Protein AF-A0A4Q5XN26-F1 (afdb_monomer)

Mean predicted aligned error: 10.4 Å

Radius of gyration: 21.56 Å; Cα contacts (8 Å, |Δi|>4): 301; chains: 1; bounding box: 96×30×35 Å

Solvent-accessible surface area (backbone atoms only — not comparable to full-atom values): 8746 Å² total; per-residue (Å²): 139,87,83,82,86,81,84,82,82,80,79,76,81,75,75,78,80,74,81,72,77,83,76,76,96,71,48,35,23,50,32,91,61,39,66,31,30,61,74,52,68,57,86,52,17,25,29,32,37,24,62,41,95,57,71,94,43,60,32,37,37,39,34,46,54,36,34,74,99,55,29,62,88,54,76,32,45,36,35,35,43,35,57,58,79,69,61,78,52,96,78,76,71,81,81,66,36,99,59,67,48,71,48,96,87,69,46,76,27,30,36,37,18,27,32,40,36,34,48,76,49,90,34,66,89,44,35,34,45,32,24,39,20,57,41,88,43,75,51,71,50,77,42,57,31,45,58,54,132

Secondary structure (DSSP, 8-state):
-------------------PPPPPS--EEEETTEEEEEEEEETTEEEEEEE-SSTT-EEEEEEET-SSS---SSPEEEEEE--GGGG--TT--SPPPSS-EE-TTS-EES-EEEEEEEESSSSTTS-EEEEE-SBTSPP-EEEEEEEP-

Foldseek 3Di:
DDDDDDDDDPDDPPDPPPPDPDDDCFWWWQKPLGIKTQHDAQVQWGKIWGDAPPPRWIKIWTWGNPPDDFSDQDFTKTKIATAQVSVPDVVPPPDFAPAWDQDSVRDTGSFMWMKTKHAPDRGPPHWIWMFTDHHDDDGDRIMTIHIDD

Structure (mmCIF, N/CA/C/O backbone):
data_AF-A0A4Q5XN26-F1
#
_entry.id   AF-A0A4Q5XN26-F1
#
loop_
_atom_site.group_PDB
_atom_site.id
_atom_site.type_symbol
_atom_site.label_atom_id
_atom_site.label_alt_id
_atom_site.label_comp_id
_atom_site.label_asym_id
_atom_site.label_entity_id
_atom_site.label_seq_id
_atom_site.pdbx_PDB_ins_code
_atom_site.Cartn_x
_atom_site.Cartn_y
_atom_site.Cartn_z
_atom_site.occupancy
_atom_site.B_iso_or_equiv
_atom_site.auth_seq_id
_atom_site.auth_comp_id
_atom_site.auth_asym_id
_atom_site.auth_atom_id
_atom_site.pdbx_PDB_model_num
ATOM 1 N N . MET A 1 1 ? -72.781 3.148 -11.917 1.00 40.06 1 MET A N 1
ATOM 2 C CA . MET A 1 1 ? -71.646 2.221 -11.721 1.00 40.06 1 MET A CA 1
ATOM 3 C C . MET A 1 1 ? -70.378 3.049 -11.639 1.00 40.06 1 MET A C 1
ATOM 5 O O . MET A 1 1 ? -70.114 3.828 -12.541 1.00 40.06 1 MET A O 1
ATOM 9 N N . ARG A 1 2 ? -69.711 2.977 -10.485 1.00 43.22 2 ARG A N 1
ATOM 10 C CA . ARG A 1 2 ? -68.510 3.725 -10.097 1.00 43.22 2 ARG A CA 1
ATOM 11 C C . ARG A 1 2 ? -67.311 2.791 -10.229 1.00 43.22 2 ARG A C 1
ATOM 13 O O . ARG A 1 2 ? -67.363 1.722 -9.630 1.00 43.22 2 ARG A O 1
ATOM 20 N N . THR A 1 3 ? -66.240 3.242 -10.873 1.00 43.62 3 THR A N 1
ATOM 21 C CA . THR A 1 3 ? -64.901 2.685 -10.638 1.00 43.62 3 THR A CA 1
ATOM 22 C C . THR A 1 3 ? -63.875 3.804 -10.793 1.00 43.62 3 THR A C 1
ATOM 24 O O . THR A 1 3 ? -63.410 4.104 -11.887 1.00 43.62 3 THR A O 1
ATOM 27 N N . THR A 1 4 ? -63.582 4.492 -9.693 1.00 49.09 4 THR A N 1
ATOM 28 C CA . THR A 1 4 ? -62.453 5.419 -9.573 1.00 49.09 4 THR A CA 1
ATOM 29 C C . THR A 1 4 ? -61.187 4.602 -9.319 1.00 49.09 4 THR A C 1
ATOM 31 O O . THR A 1 4 ? -61.132 3.849 -8.349 1.00 49.09 4 THR A O 1
ATOM 34 N N . LEU A 1 5 ? -60.182 4.739 -10.191 1.00 47.53 5 LEU A N 1
ATOM 35 C CA . LEU A 1 5 ? -58.832 4.222 -9.961 1.00 47.53 5 LEU A CA 1
ATOM 36 C C . LEU A 1 5 ? -58.201 4.959 -8.773 1.00 47.53 5 LEU A C 1
ATOM 38 O O . LEU A 1 5 ? -58.098 6.184 -8.788 1.00 47.53 5 LEU A O 1
ATOM 42 N N . ILE A 1 6 ? -57.773 4.212 -7.758 1.00 49.88 6 ILE A N 1
ATOM 43 C CA . ILE A 1 6 ? -56.946 4.725 -6.664 1.00 49.88 6 ILE A CA 1
ATOM 44 C C . ILE A 1 6 ? -55.488 4.522 -7.082 1.00 49.88 6 ILE A C 1
ATOM 46 O O . ILE A 1 6 ? -55.035 3.389 -7.218 1.00 49.88 6 ILE A O 1
ATOM 50 N N . ALA A 1 7 ? -54.772 5.622 -7.311 1.00 48.88 7 ALA A N 1
ATOM 51 C CA . ALA A 1 7 ? -53.326 5.619 -7.482 1.00 48.88 7 ALA A CA 1
ATOM 52 C C . ALA A 1 7 ? -52.663 5.548 -6.098 1.00 48.88 7 ALA A C 1
ATOM 54 O O . ALA A 1 7 ? -52.761 6.483 -5.304 1.00 48.88 7 ALA A O 1
ATOM 55 N N . THR A 1 8 ? -52.007 4.434 -5.792 1.00 51.12 8 THR A N 1
ATOM 56 C CA . THR A 1 8 ? -51.175 4.276 -4.596 1.00 51.12 8 THR A CA 1
ATOM 57 C C . THR A 1 8 ? -49.807 4.913 -4.845 1.00 51.12 8 THR A C 1
ATOM 59 O O . THR A 1 8 ? -48.989 4.376 -5.589 1.00 51.12 8 THR A O 1
ATOM 62 N N . LEU A 1 9 ? -49.551 6.066 -4.218 1.00 52.91 9 LEU A N 1
ATOM 63 C CA . LEU A 1 9 ? -48.202 6.612 -4.056 1.00 52.91 9 LEU A CA 1
ATOM 64 C C . LEU A 1 9 ? -47.411 5.703 -3.104 1.00 52.91 9 LEU A C 1
ATOM 66 O O . LEU A 1 9 ? -47.696 5.669 -1.908 1.00 52.91 9 LEU A O 1
ATOM 70 N N . ALA A 1 10 ? -46.396 5.008 -3.611 1.00 54.06 10 ALA A N 1
ATOM 71 C CA . ALA A 1 10 ? -45.326 4.468 -2.780 1.00 54.06 10 ALA A CA 1
ATOM 72 C C . ALA A 1 10 ? -44.239 5.548 -2.660 1.00 54.06 10 ALA A C 1
ATOM 74 O O . ALA A 1 10 ? -43.417 5.711 -3.561 1.00 54.06 10 ALA A O 1
ATOM 75 N N . LEU A 1 11 ? -44.281 6.341 -1.582 1.00 53.72 11 LEU A N 1
ATOM 76 C CA . LEU A 1 11 ? -43.183 7.244 -1.237 1.00 53.72 11 LEU A CA 1
ATOM 77 C C . LEU A 1 11 ? -41.959 6.397 -0.878 1.00 53.72 11 LEU A C 1
ATOM 79 O O . LEU A 1 11 ? -41.996 5.597 0.056 1.00 53.72 11 LEU A O 1
ATOM 83 N N . ALA A 1 12 ? -40.891 6.593 -1.645 1.00 53.50 12 ALA A N 1
ATOM 84 C CA . ALA A 1 12 ? -39.575 6.037 -1.401 1.00 53.50 12 ALA A CA 1
ATOM 85 C C . ALA A 1 12 ? -39.108 6.379 0.021 1.00 53.50 12 ALA A C 1
ATOM 87 O O . ALA A 1 12 ? -39.008 7.550 0.392 1.00 53.50 12 ALA A O 1
ATOM 88 N N . ALA A 1 13 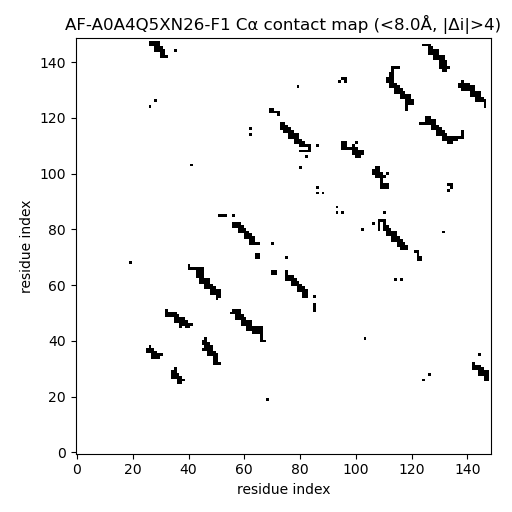? -38.801 5.350 0.809 1.00 52.75 13 ALA A N 1
ATOM 89 C CA . ALA A 1 13 ? -38.000 5.502 2.009 1.00 52.75 13 ALA A CA 1
ATOM 90 C C . ALA A 1 13 ? -36.577 5.862 1.561 1.00 52.75 13 ALA A C 1
ATOM 92 O O . ALA A 1 13 ? -35.773 4.984 1.255 1.00 52.75 13 ALA A O 1
ATOM 93 N N . CYS A 1 14 ? -36.283 7.160 1.460 1.00 47.69 14 CYS A N 1
ATOM 94 C CA . CYS A 1 14 ? -34.908 7.633 1.407 1.00 47.69 14 CYS A CA 1
ATOM 95 C C . CYS A 1 14 ? -34.249 7.212 2.719 1.00 47.69 14 CYS A C 1
ATOM 97 O O . CYS A 1 14 ? -34.484 7.826 3.761 1.00 47.69 14 CYS A O 1
ATOM 99 N N . ALA A 1 15 ? -33.475 6.128 2.667 1.00 56.00 15 ALA A N 1
ATOM 100 C CA . ALA A 1 15 ? -32.536 5.786 3.715 1.00 56.00 15 ALA A CA 1
ATOM 101 C C . ALA A 1 15 ? -31.700 7.037 3.994 1.00 56.00 15 ALA A C 1
ATOM 103 O O . ALA A 1 15 ? -31.093 7.610 3.087 1.00 56.00 15 ALA A O 1
ATOM 104 N N . THR A 1 16 ? -31.739 7.508 5.234 1.00 55.50 16 THR A N 1
ATOM 105 C CA . THR A 1 16 ? -30.869 8.574 5.702 1.00 55.50 16 THR A CA 1
ATOM 106 C C . THR A 1 16 ? -29.438 8.058 5.605 1.00 55.50 16 THR A C 1
ATOM 108 O O . THR A 1 16 ? -28.980 7.294 6.454 1.00 55.50 16 THR A O 1
ATOM 111 N N . ALA A 1 17 ? -28.737 8.436 4.535 1.00 55.38 17 ALA A N 1
ATOM 112 C CA . ALA A 1 17 ? -27.288 8.357 4.497 1.00 55.38 17 ALA A CA 1
ATOM 113 C C . ALA A 1 17 ? -26.799 9.267 5.626 1.00 55.38 17 ALA A C 1
ATOM 115 O O . ALA A 1 17 ? -26.919 10.492 5.552 1.00 55.38 17 ALA A O 1
ATOM 116 N N . HIS A 1 18 ? -26.384 8.660 6.734 1.00 53.19 18 HIS A N 1
ATOM 117 C CA . HIS A 1 18 ? -25.766 9.392 7.821 1.00 53.19 18 HIS A CA 1
ATOM 118 C C . HIS A 1 18 ? -24.401 9.806 7.287 1.00 53.19 18 HIS A C 1
ATOM 120 O O . HIS A 1 18 ? -23.557 8.951 7.065 1.00 53.19 18 HIS A O 1
ATOM 126 N N . ALA A 1 19 ? -24.218 11.095 7.001 1.00 53.28 19 ALA A N 1
ATOM 127 C CA . ALA A 1 19 ? -22.903 11.620 6.671 1.00 53.28 19 ALA A CA 1
ATOM 128 C C . ALA A 1 19 ? -22.016 11.442 7.909 1.00 53.28 19 ALA A C 1
ATOM 130 O O . ALA A 1 19 ? -22.247 12.094 8.935 1.00 53.28 19 ALA A O 1
ATOM 131 N N . GLN A 1 20 ? -21.066 10.513 7.842 1.00 53.38 20 GLN A N 1
ATOM 132 C CA . GLN A 1 20 ? -20.134 10.269 8.929 1.00 53.38 20 GLN A CA 1
ATOM 133 C C . GLN A 1 20 ? -19.132 11.440 8.983 1.00 53.38 20 GLN A C 1
ATOM 135 O O . GLN A 1 20 ? -18.799 12.019 7.943 1.00 53.38 20 GLN A O 1
ATOM 140 N N . PRO A 1 21 ? -18.708 11.888 10.182 1.00 50.41 21 PRO A N 1
ATOM 141 C CA . PRO A 1 21 ? -17.787 13.012 10.306 1.00 50.41 21 PRO A CA 1
ATOM 142 C C . PRO A 1 21 ? -16.499 12.754 9.510 1.00 50.41 21 PRO A C 1
ATOM 144 O O . PRO A 1 21 ? -16.047 11.608 9.453 1.00 50.41 21 PRO A O 1
ATOM 147 N N . PRO A 1 22 ? -15.900 13.802 8.912 1.00 54.03 22 PRO A N 1
ATOM 148 C CA . PRO A 1 22 ? -14.676 13.669 8.133 1.00 54.03 22 PRO A CA 1
ATOM 149 C C . PRO A 1 22 ? -13.615 12.951 8.964 1.00 54.03 22 PRO A C 1
ATOM 151 O O . PRO A 1 22 ? -13.358 13.330 10.111 1.00 54.03 22 PRO A O 1
ATOM 154 N N . GLN A 1 23 ? -13.027 11.897 8.396 1.00 56.69 23 GLN A N 1
ATOM 155 C CA . GLN A 1 23 ? -11.969 11.169 9.077 1.00 56.69 23 GLN A CA 1
ATOM 156 C C . GLN A 1 23 ? -10.772 12.093 9.350 1.00 56.69 23 GLN A C 1
ATOM 158 O O . GLN A 1 23 ? -10.476 12.983 8.545 1.00 56.69 23 GLN A O 1
ATOM 163 N N . PRO A 1 24 ? -10.089 11.915 10.495 1.00 55.69 24 PRO A N 1
ATOM 164 C CA . PRO A 1 24 ? -8.910 12.697 10.822 1.00 55.69 24 PRO A CA 1
ATOM 165 C C . PRO A 1 24 ? -7.857 12.550 9.723 1.00 55.69 24 PRO A C 1
ATOM 167 O O . PRO A 1 24 ? -7.528 11.457 9.276 1.00 55.69 24 PRO A O 1
ATOM 170 N N . ASN A 1 25 ? -7.297 13.685 9.338 1.00 62.72 25 ASN A N 1
ATOM 171 C CA . ASN A 1 25 ? -6.316 13.892 8.277 1.00 62.72 25 ASN A CA 1
ATOM 172 C C . ASN A 1 25 ? -4.924 13.266 8.524 1.00 62.72 25 ASN A C 1
ATOM 174 O O . ASN A 1 25 ? -3.999 13.586 7.789 1.00 62.72 25 ASN A O 1
ATOM 178 N N . ASN A 1 26 ? -4.762 12.398 9.532 1.00 77.50 26 ASN A N 1
ATOM 179 C CA . ASN A 1 26 ? -3.464 11.902 10.014 1.00 77.50 26 ASN A CA 1
ATOM 180 C C . ASN A 1 26 ? -3.504 10.412 10.410 1.00 77.50 26 ASN A C 1
ATOM 182 O O . ASN A 1 26 ? -3.021 10.037 11.479 1.00 77.50 26 ASN A O 1
ATOM 186 N N . LEU A 1 27 ? -4.117 9.549 9.600 1.00 90.88 27 LEU A N 1
ATOM 187 C CA . LEU A 1 27 ? -4.115 8.111 9.878 1.00 90.88 27 LEU A CA 1
ATOM 188 C C . LEU A 1 27 ? -2.755 7.500 9.541 1.00 90.88 27 LEU A C 1
ATOM 190 O O . LEU A 1 27 ? -2.377 7.420 8.374 1.00 90.88 27 LEU A O 1
ATOM 194 N N . ALA A 1 28 ? -2.030 7.073 10.574 1.00 95.19 28 ALA A N 1
ATOM 195 C CA . ALA A 1 28 ? -0.686 6.537 10.442 1.00 95.19 28 ALA A CA 1
ATOM 196 C C . ALA A 1 28 ? -0.431 5.343 11.367 1.00 95.19 28 ALA A C 1
ATOM 198 O O . ALA A 1 28 ? -1.036 5.211 12.432 1.00 95.19 28 ALA A O 1
ATOM 199 N N . TRP A 1 29 ? 0.521 4.508 10.964 1.00 96.75 29 TRP A N 1
ATOM 200 C CA . TRP A 1 29 ? 0.982 3.322 11.667 1.00 96.75 29 TRP A CA 1
ATOM 201 C C . TRP A 1 29 ? 2.509 3.294 11.703 1.00 96.75 29 TRP A C 1
ATOM 203 O O . TRP A 1 29 ? 3.183 3.696 10.752 1.00 96.75 29 TRP A O 1
ATOM 213 N N . ASP A 1 30 ? 3.048 2.798 12.807 1.00 97.69 30 ASP A N 1
ATOM 214 C CA . ASP A 1 30 ? 4.434 2.371 12.919 1.00 97.69 30 ASP A CA 1
ATOM 215 C C . ASP A 1 30 ? 4.568 0.957 12.347 1.00 97.69 30 ASP A C 1
ATOM 217 O O . ASP A 1 30 ? 3.818 0.053 12.734 1.00 97.69 30 ASP A O 1
ATOM 221 N N . THR A 1 31 ? 5.489 0.775 11.402 1.00 97.50 31 THR A N 1
ATOM 222 C CA . THR A 1 31 ? 5.700 -0.492 10.690 1.00 97.50 31 THR A CA 1
ATOM 223 C C . THR A 1 31 ? 7.193 -0.720 10.432 1.00 97.50 31 THR A C 1
ATOM 225 O O . THR A 1 31 ? 7.965 0.242 10.405 1.00 97.50 31 THR A O 1
ATOM 228 N N . PRO A 1 32 ? 7.621 -1.959 10.131 1.00 96.31 32 PRO A N 1
ATOM 229 C CA . PRO A 1 32 ? 8.969 -2.222 9.620 1.00 96.31 32 PRO A CA 1
ATOM 230 C C . PRO A 1 32 ? 9.343 -1.479 8.324 1.00 96.31 32 PRO A C 1
ATOM 232 O O . PRO A 1 32 ? 10.527 -1.356 8.038 1.00 96.31 32 PRO A O 1
ATOM 235 N N . LEU A 1 33 ? 8.368 -0.983 7.551 1.00 93.38 33 LEU A N 1
ATOM 236 C CA . LEU A 1 33 ? 8.586 -0.150 6.357 1.00 93.38 33 LEU A CA 1
ATOM 237 C C . LEU A 1 33 ? 8.746 1.344 6.705 1.00 93.38 33 LEU A C 1
ATOM 239 O O . LEU A 1 33 ? 8.757 2.200 5.826 1.00 93.38 33 LEU A O 1
ATOM 243 N N . GLY A 1 34 ? 8.803 1.676 7.996 1.00 94.81 34 GLY A N 1
ATOM 244 C CA . GLY A 1 34 ? 8.719 3.037 8.501 1.00 94.81 34 GLY A CA 1
ATOM 245 C C . GLY A 1 34 ? 7.277 3.490 8.729 1.00 94.81 34 GLY A C 1
ATOM 246 O O . GLY A 1 34 ? 6.326 2.696 8.748 1.00 94.81 34 GLY A O 1
ATOM 247 N N . ARG A 1 35 ? 7.117 4.801 8.934 1.00 95.88 35 ARG A N 1
ATOM 248 C CA . ARG A 1 35 ? 5.812 5.423 9.172 1.00 95.88 35 ARG A CA 1
ATOM 249 C C . ARG A 1 35 ? 4.934 5.250 7.936 1.00 95.88 35 ARG A C 1
ATOM 251 O O . ARG A 1 35 ? 5.183 5.874 6.910 1.00 95.88 35 ARG A O 1
ATOM 258 N N . THR A 1 36 ? 3.911 4.413 8.064 1.00 96.94 36 THR A N 1
ATOM 259 C CA . THR A 1 36 ? 2.958 4.139 6.991 1.00 96.94 36 THR A CA 1
ATOM 260 C C . THR A 1 36 ? 1.699 4.967 7.206 1.00 96.94 36 THR A C 1
ATOM 262 O O . THR A 1 36 ? 1.142 4.937 8.298 1.00 96.94 36 THR A O 1
ATOM 265 N N . GLU A 1 37 ? 1.227 5.698 6.202 1.00 95.75 37 GLU A N 1
ATOM 266 C CA . GLU A 1 37 ? 0.084 6.613 6.330 1.00 95.75 37 GLU A CA 1
ATOM 267 C C . GLU A 1 37 ? -0.986 6.320 5.289 1.00 95.75 37 GLU A C 1
ATOM 269 O O . GLU A 1 37 ? -0.658 6.119 4.124 1.00 95.75 37 GLU A O 1
ATOM 274 N N . PHE A 1 38 ? -2.256 6.355 5.683 1.00 94.00 38 PHE A N 1
ATOM 275 C CA . PHE A 1 38 ? -3.362 6.390 4.731 1.00 94.00 38 PHE A CA 1
ATOM 276 C C . PHE A 1 38 ? -3.437 7.7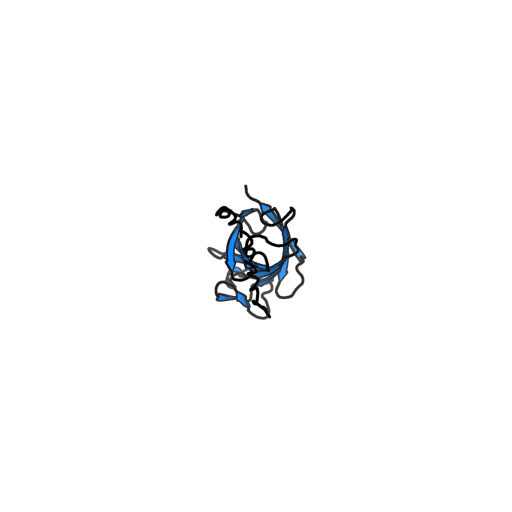92 4.122 1.00 94.00 38 PHE A C 1
ATOM 278 O O . PHE A 1 38 ? -3.533 8.780 4.853 1.00 94.00 38 PHE A O 1
ATOM 285 N N . VAL A 1 39 ? -3.375 7.882 2.793 1.00 93.38 39 VAL A N 1
ATOM 286 C CA . VAL A 1 39 ? -3.214 9.163 2.088 1.00 93.38 39 VAL A CA 1
ATOM 287 C C . VAL A 1 39 ? -4.432 9.585 1.284 1.00 93.38 39 VAL A C 1
ATOM 289 O O . VAL A 1 39 ? -4.778 10.764 1.285 1.00 93.38 39 VAL A O 1
ATOM 292 N N . HIS A 1 40 ? -5.057 8.656 0.569 1.00 91.75 40 HIS A N 1
ATOM 293 C CA . HIS A 1 40 ? -6.212 8.923 -0.281 1.00 91.75 40 HIS A CA 1
ATOM 294 C C . HIS A 1 40 ? -6.877 7.612 -0.709 1.00 91.75 40 HIS A C 1
ATOM 296 O O . HIS A 1 40 ? -6.378 6.518 -0.443 1.00 91.75 40 HIS A O 1
ATOM 302 N N . GLU A 1 41 ? -8.002 7.741 -1.401 1.00 92.31 41 GLU A N 1
ATOM 303 C CA . GLU A 1 41 ? -8.676 6.642 -2.083 1.00 92.31 41 GLU A CA 1
ATOM 304 C C . GLU A 1 41 ? -8.454 6.758 -3.592 1.00 92.31 41 GLU A C 1
ATOM 306 O O . GLU A 1 41 ? -8.529 7.855 -4.148 1.00 92.31 41 GLU A O 1
ATOM 311 N N . ASP A 1 42 ? -8.208 5.628 -4.250 1.00 91.88 42 ASP A N 1
ATOM 312 C CA . ASP A 1 42 ? -8.088 5.515 -5.705 1.00 91.88 42 ASP A CA 1
ATOM 313 C C . ASP A 1 42 ? -9.068 4.452 -6.214 1.00 91.88 42 ASP A C 1
ATOM 315 O O . ASP A 1 42 ? -8.848 3.242 -6.104 1.00 91.88 42 ASP A O 1
ATOM 319 N N . GLY A 1 43 ? -10.217 4.902 -6.720 1.00 91.44 43 GLY A N 1
ATOM 320 C CA . GLY A 1 43 ? -11.295 4.019 -7.152 1.00 91.44 43 GLY A CA 1
ATOM 321 C C . GLY A 1 43 ? -11.793 3.128 -6.011 1.00 91.44 43 GLY A C 1
ATOM 322 O O . GLY A 1 43 ? -12.484 3.598 -5.117 1.00 91.44 43 GLY A O 1
ATOM 323 N N . ARG A 1 44 ? -11.465 1.831 -6.075 1.00 91.00 44 ARG A N 1
ATOM 324 C CA . ARG A 1 44 ? -11.821 0.826 -5.052 1.00 91.00 44 ARG A CA 1
ATOM 325 C C . ARG A 1 44 ? -10.754 0.648 -3.965 1.00 91.00 44 ARG A C 1
ATOM 327 O O . ARG A 1 44 ? -10.933 -0.174 -3.065 1.00 91.00 44 ARG A O 1
ATOM 334 N N . PHE A 1 45 ? -9.614 1.321 -4.102 1.00 94.44 45 PHE A N 1
ATOM 335 C CA . PHE A 1 45 ? -8.452 1.126 -3.248 1.00 94.44 45 PHE A CA 1
ATOM 336 C C . PHE A 1 45 ? -8.378 2.195 -2.162 1.00 94.44 45 PHE A C 1
ATOM 338 O O . PHE A 1 45 ? -8.506 3.384 -2.446 1.00 94.44 45 PHE A O 1
ATOM 345 N N . GLY A 1 46 ? -8.097 1.776 -0.930 1.00 93.81 46 GLY A N 1
ATOM 346 C CA . GLY A 1 46 ? -7.509 2.658 0.075 1.00 93.81 46 GLY A CA 1
ATOM 347 C C . GLY A 1 46 ? -5.994 2.663 -0.100 1.00 93.81 46 GLY A C 1
ATOM 348 O O . GLY A 1 46 ? -5.384 1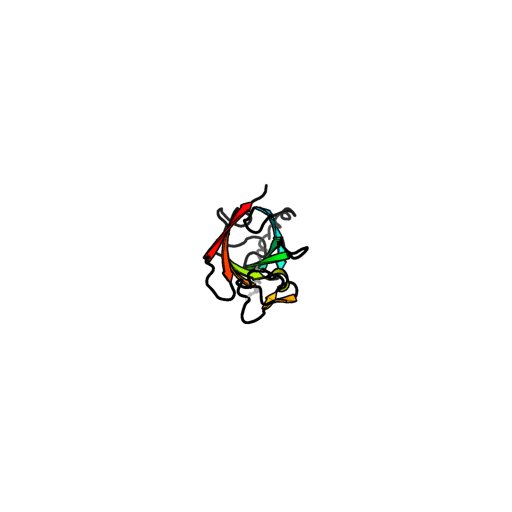.591 -0.132 1.00 93.81 46 GLY A O 1
ATOM 349 N N . VAL A 1 47 ? -5.388 3.842 -0.235 1.00 95.31 47 VAL A N 1
ATOM 350 C CA . VAL A 1 47 ? -3.964 3.977 -0.559 1.00 95.31 47 VAL A CA 1
ATOM 351 C C . VAL A 1 47 ? -3.175 4.383 0.675 1.00 95.31 47 VAL A C 1
ATOM 353 O O . VAL A 1 47 ? -3.469 5.390 1.322 1.00 95.31 47 VAL A O 1
ATOM 356 N N . PHE A 1 48 ? -2.150 3.593 0.984 1.00 96.19 48 PHE A N 1
ATOM 357 C CA . PHE A 1 48 ? -1.191 3.871 2.043 1.00 96.19 48 PHE A CA 1
ATOM 358 C C . PHE A 1 48 ? 0.152 4.245 1.421 1.00 96.19 48 PHE A C 1
ATOM 360 O O . PHE A 1 48 ? 0.473 3.819 0.309 1.00 96.19 48 PHE A O 1
ATOM 367 N N . GLN A 1 49 ? 0.955 5.010 2.150 1.00 96.62 49 GLN A N 1
ATOM 368 C CA . GLN A 1 49 ? 2.305 5.400 1.764 1.00 96.62 49 GLN A CA 1
ATOM 369 C C . GLN A 1 49 ? 3.311 5.071 2.843 1.00 96.62 49 GLN A C 1
ATOM 371 O O . GLN A 1 49 ? 2.975 5.186 4.015 1.00 96.62 49 GLN A O 1
ATOM 376 N N . TYR A 1 50 ? 4.539 4.750 2.458 1.00 95.75 50 TYR A N 1
ATOM 377 C CA . TYR A 1 50 ? 5.656 4.568 3.380 1.00 95.75 50 TYR A CA 1
ATOM 378 C C . TYR A 1 50 ? 6.961 5.080 2.749 1.00 95.75 50 TYR A C 1
ATOM 380 O O . TYR A 1 50 ? 7.075 5.113 1.515 1.00 95.75 50 TYR A O 1
ATOM 388 N N . PRO A 1 51 ? 7.925 5.538 3.566 1.00 94.44 51 PRO A N 1
ATOM 389 C CA . PRO A 1 51 ? 9.210 6.014 3.068 1.00 94.44 51 PRO A CA 1
ATOM 390 C C . PRO A 1 51 ? 10.051 4.863 2.507 1.00 94.44 51 PRO A C 1
ATOM 392 O O . PRO A 1 51 ? 9.942 3.723 2.951 1.00 94.44 51 PRO A O 1
ATOM 395 N N . LEU A 1 52 ? 10.924 5.184 1.557 1.00 89.94 52 LEU A N 1
ATOM 396 C CA . LEU A 1 52 ? 11.963 4.284 1.060 1.00 89.94 52 LEU A CA 1
ATOM 397 C C . LEU A 1 52 ? 13.334 4.872 1.401 1.00 89.94 52 LEU A C 1
ATOM 399 O O . LEU A 1 52 ? 13.483 6.088 1.492 1.00 89.94 52 LEU A O 1
ATOM 403 N N . ASP A 1 53 ? 14.347 4.020 1.548 1.00 81.81 53 ASP A N 1
ATOM 404 C CA . ASP A 1 53 ? 15.698 4.455 1.941 1.00 81.81 53 ASP A CA 1
ATOM 405 C C . ASP A 1 53 ? 16.388 5.340 0.880 1.00 81.81 53 ASP A C 1
ATOM 407 O O . ASP A 1 53 ? 17.341 6.068 1.171 1.00 81.81 53 ASP A O 1
ATOM 411 N N . TYR A 1 54 ? 15.894 5.317 -0.360 1.00 73.62 54 TYR A N 1
ATOM 412 C CA . TYR A 1 54 ? 16.491 5.996 -1.507 1.00 73.62 54 TYR A CA 1
ATOM 413 C C . TYR A 1 54 ? 15.844 7.361 -1.770 1.00 73.62 54 TYR A C 1
ATOM 415 O O . TYR A 1 54 ? 14.991 7.496 -2.648 1.00 73.62 54 TYR A O 1
ATOM 423 N N . GLY A 1 55 ? 16.290 8.393 -1.053 1.00 73.31 55 GLY A N 1
ATOM 424 C CA . GLY A 1 55 ? 15.883 9.785 -1.291 1.00 73.31 55 GLY A CA 1
ATOM 425 C C . GLY A 1 55 ? 14.394 10.040 -1.026 1.00 73.31 55 GLY A C 1
ATOM 426 O O . GLY A 1 55 ? 13.837 9.521 -0.069 1.00 73.31 55 GLY A O 1
ATOM 427 N N . ASP A 1 56 ? 13.748 10.833 -1.885 1.00 79.25 56 ASP A N 1
ATOM 428 C CA . ASP A 1 56 ? 12.327 11.205 -1.748 1.00 79.25 56 ASP A CA 1
ATOM 429 C C . ASP A 1 56 ? 11.364 10.161 -2.357 1.00 79.25 56 ASP A C 1
ATOM 431 O O . ASP A 1 56 ? 10.212 10.464 -2.679 1.00 79.25 56 ASP A O 1
ATOM 435 N N . ASN A 1 57 ? 11.834 8.928 -2.581 1.00 87.88 57 ASN A N 1
ATOM 436 C CA . ASN A 1 57 ? 11.011 7.864 -3.145 1.00 87.88 57 ASN A CA 1
ATOM 437 C C . ASN A 1 57 ? 9.987 7.357 -2.118 1.00 87.88 57 ASN A C 1
ATOM 439 O O . ASN A 1 57 ? 10.278 7.195 -0.935 1.00 87.88 57 ASN A O 1
ATOM 443 N N . ILE A 1 58 ? 8.776 7.071 -2.600 1.00 93.00 58 ILE A N 1
ATOM 444 C CA . ILE A 1 58 ? 7.641 6.655 -1.771 1.00 93.00 58 ILE A CA 1
ATOM 445 C C . ILE A 1 58 ? 7.118 5.312 -2.273 1.00 93.00 58 ILE A C 1
ATOM 447 O O . ILE A 1 58 ? 6.803 5.163 -3.461 1.00 93.00 58 ILE A O 1
ATOM 451 N N . GLY A 1 59 ? 6.998 4.359 -1.351 1.00 95.50 59 GLY A N 1
ATOM 452 C CA . GLY A 1 59 ? 6.288 3.108 -1.567 1.00 95.50 59 GLY A CA 1
ATOM 453 C C . GLY A 1 59 ? 4.796 3.286 -1.312 1.00 95.50 59 GLY A C 1
ATOM 454 O O . GLY A 1 59 ? 4.383 4.075 -0.456 1.00 95.50 59 GLY A O 1
ATOM 455 N N . ARG A 1 60 ? 3.971 2.571 -2.075 1.00 97.44 60 ARG A N 1
ATOM 456 C CA . ARG A 1 60 ? 2.509 2.632 -1.986 1.00 97.44 60 ARG A CA 1
ATOM 457 C C . ARG A 1 60 ? 1.933 1.248 -1.727 1.00 97.44 60 ARG A C 1
ATOM 459 O O . ARG A 1 60 ? 2.390 0.266 -2.309 1.00 97.44 60 ARG A O 1
ATOM 466 N N . LEU A 1 61 ? 0.900 1.183 -0.892 1.00 97.62 61 LEU A N 1
ATOM 467 C CA . LEU A 1 61 ? 0.056 -0.000 -0.721 1.00 97.62 61 LEU A CA 1
ATOM 468 C C . LEU A 1 61 ? -1.352 0.353 -1.197 1.00 97.62 61 LEU A C 1
ATOM 470 O O . LEU A 1 61 ? -1.933 1.323 -0.718 1.00 97.62 61 LEU A O 1
ATOM 474 N N . TYR A 1 62 ? -1.901 -0.438 -2.108 1.00 97.06 62 TYR A N 1
ATOM 475 C CA . TYR A 1 62 ? -3.242 -0.278 -2.657 1.00 97.06 62 TYR A CA 1
ATOM 476 C C . TYR A 1 62 ? -4.117 -1.403 -2.112 1.00 97.06 62 TYR A C 1
ATOM 478 O O . TYR A 1 62 ? -4.036 -2.541 -2.584 1.00 97.06 62 TYR A O 1
ATOM 486 N N . ILE A 1 63 ? -4.923 -1.101 -1.092 1.00 95.75 63 ILE A N 1
ATOM 487 C CA . ILE A 1 63 ? -5.772 -2.086 -0.414 1.00 95.75 63 ILE A CA 1
ATOM 488 C C . ILE A 1 63 ? -7.148 -2.114 -1.065 1.00 95.75 63 ILE A C 1
ATOM 490 O O . ILE A 1 63 ? -7.904 -1.145 -0.998 1.00 95.75 63 ILE A O 1
ATOM 494 N N . ASP A 1 64 ? -7.479 -3.234 -1.686 1.00 93.81 64 ASP A N 1
ATOM 495 C CA . ASP A 1 64 ? -8.728 -3.431 -2.395 1.00 93.81 64 ASP A CA 1
ATOM 496 C C . ASP A 1 64 ? -9.922 -3.513 -1.428 1.00 93.81 64 ASP A C 1
ATOM 498 O O . ASP A 1 64 ? -9.927 -4.316 -0.495 1.00 93.81 64 ASP A O 1
ATOM 502 N N . GLY A 1 65 ? -10.955 -2.702 -1.671 1.00 89.62 65 GLY A N 1
ATOM 503 C CA . GLY A 1 65 ? -12.190 -2.703 -0.888 1.00 89.62 65 GLY A CA 1
ATOM 504 C C . GLY A 1 65 ? -12.090 -1.880 0.391 1.00 89.62 65 GLY A C 1
ATOM 505 O O . GLY A 1 65 ? -12.963 -1.986 1.248 1.00 89.62 65 GLY A O 1
ATOM 506 N N . LEU A 1 66 ? -11.029 -1.077 0.516 1.00 90.44 66 LEU A N 1
ATOM 507 C CA . LEU A 1 66 ? -10.812 -0.165 1.636 1.00 90.44 66 LEU A CA 1
ATOM 508 C C . LEU A 1 66 ? -11.281 1.271 1.348 1.00 90.44 66 LEU A C 1
ATOM 510 O O . LEU A 1 66 ? -11.343 2.074 2.269 1.00 90.44 66 LEU A O 1
ATOM 514 N N . SER A 1 67 ? -11.620 1.599 0.098 1.00 85.12 67 SER A N 1
ATOM 515 C CA . SER A 1 67 ? -12.251 2.882 -0.240 1.00 85.12 67 SER A CA 1
ATOM 516 C C . SER A 1 67 ? -13.678 2.967 0.316 1.00 85.12 67 SER A C 1
ATOM 518 O O . SER A 1 67 ? -14.441 2.001 0.197 1.00 85.12 67 SER A O 1
ATOM 520 N N . GLY A 1 68 ? -14.088 4.135 0.797 1.00 78.31 68 GLY A N 1
ATOM 521 C CA . GLY A 1 68 ? -15.401 4.392 1.377 1.00 78.31 68 GLY A CA 1
ATOM 522 C C . GLY A 1 68 ? -15.398 4.306 2.903 1.00 78.31 68 GLY A C 1
ATOM 523 O O . GLY A 1 68 ? -14.362 4.310 3.556 1.00 78.31 68 GLY A O 1
ATOM 524 N N . GLU A 1 69 ? -16.588 4.256 3.508 1.00 64.81 69 GLU A N 1
ATOM 525 C CA . GLU A 1 69 ? -16.695 4.442 4.963 1.00 64.81 69 GLU A CA 1
ATOM 526 C C . GLU A 1 69 ? -16.258 3.235 5.810 1.00 64.81 69 GLU A C 1
ATOM 528 O O . GLU A 1 69 ? -16.105 3.392 7.020 1.00 64.81 69 GLU A O 1
ATOM 533 N N . PHE A 1 70 ? -16.040 2.055 5.215 1.00 60.72 70 PHE A N 1
ATOM 534 C CA . PHE A 1 70 ? -15.725 0.829 5.955 1.00 60.72 70 PHE A CA 1
ATOM 535 C C . PHE A 1 70 ? -14.910 -0.139 5.087 1.00 60.72 70 PHE A C 1
ATOM 537 O O . PHE A 1 70 ? -15.446 -0.743 4.156 1.00 60.72 70 PHE A O 1
ATOM 544 N N . GLY A 1 71 ? -13.626 -0.324 5.408 1.00 62.28 71 GLY A N 1
ATOM 545 C CA . GLY A 1 71 ? -12.902 -1.514 4.964 1.00 62.28 71 GLY A CA 1
ATOM 546 C C . GLY A 1 71 ? -13.591 -2.722 5.570 1.00 62.28 71 GLY A C 1
ATOM 547 O O . GLY A 1 71 ? -13.700 -2.782 6.786 1.00 62.28 71 GLY A O 1
ATOM 548 N N . GLY A 1 72 ? -14.132 -3.619 4.744 1.00 65.19 72 GLY A N 1
ATOM 549 C CA . GLY A 1 72 ? -14.929 -4.745 5.241 1.00 65.19 72 GLY A CA 1
ATOM 550 C C . GLY A 1 72 ? -14.157 -5.674 6.190 1.00 65.19 72 GLY A C 1
ATOM 551 O O . GLY A 1 72 ? -12.941 -5.560 6.316 1.00 65.19 72 GLY A O 1
ATOM 552 N N . ASN A 1 73 ? -14.866 -6.664 6.754 1.00 68.12 73 ASN A N 1
ATOM 553 C CA . ASN A 1 73 ? -14.435 -7.601 7.818 1.00 68.12 73 ASN A CA 1
ATOM 554 C C . ASN A 1 73 ? -13.142 -8.435 7.572 1.00 68.12 73 ASN A C 1
ATOM 556 O O . ASN A 1 73 ? -12.851 -9.355 8.337 1.00 68.12 73 ASN A O 1
ATOM 560 N N . GLY A 1 74 ? -12.375 -8.159 6.514 1.00 71.81 74 GLY A N 1
ATOM 561 C CA . GLY A 1 74 ? -11.095 -8.784 6.196 1.00 71.81 74 GLY A CA 1
ATOM 562 C C . GLY A 1 74 ? -11.172 -10.287 5.867 1.00 71.81 74 GLY A C 1
ATOM 563 O O . GLY A 1 74 ? -12.222 -10.920 6.002 1.00 71.81 74 GLY A O 1
ATOM 564 N N . PRO A 1 75 ? -10.054 -10.897 5.427 1.00 89.56 75 PRO A N 1
ATOM 565 C CA . PRO A 1 75 ? -8.850 -10.245 4.906 1.00 89.56 75 PRO A CA 1
ATOM 566 C C . PRO A 1 75 ? -9.131 -9.462 3.617 1.00 89.56 75 PRO A C 1
ATOM 568 O O . PRO A 1 75 ? -9.911 -9.905 2.776 1.00 89.56 75 PRO A O 1
ATOM 571 N N . LEU A 1 76 ? -8.461 -8.321 3.456 1.00 93.38 76 LEU A N 1
ATOM 572 C CA . LEU A 1 76 ? -8.456 -7.552 2.214 1.00 93.38 76 LEU A CA 1
ATOM 573 C C . LEU A 1 76 ? -7.202 -7.897 1.411 1.00 93.38 76 LEU A C 1
ATOM 575 O O . LEU A 1 76 ? -6.125 -8.107 1.973 1.00 93.38 76 LEU A O 1
ATOM 579 N N . ASP A 1 77 ? -7.350 -7.966 0.097 1.00 96.06 77 ASP A N 1
ATOM 580 C CA . ASP A 1 77 ? -6.244 -8.184 -0.831 1.00 96.06 77 ASP A CA 1
ATOM 581 C C . ASP A 1 77 ? -5.790 -6.852 -1.435 1.00 96.06 77 ASP A C 1
ATOM 583 O O . ASP A 1 77 ? -6.423 -5.814 -1.257 1.00 96.06 77 ASP A O 1
ATOM 587 N N . GLY A 1 78 ? -4.672 -6.860 -2.149 1.00 96.50 78 GLY A N 1
ATOM 588 C CA . GLY A 1 78 ? -4.192 -5.667 -2.828 1.00 96.50 78 GLY A CA 1
ATOM 589 C C . GLY A 1 78 ? -2.858 -5.880 -3.515 1.00 96.50 78 GLY A C 1
ATOM 590 O O . GLY A 1 78 ? -2.395 -7.015 -3.697 1.00 96.50 78 GLY A O 1
ATOM 591 N N . TYR A 1 79 ? -2.200 -4.771 -3.828 1.00 97.94 79 TYR A N 1
ATOM 592 C CA . TYR A 1 79 ? -0.816 -4.780 -4.283 1.00 97.94 79 TYR A CA 1
ATOM 593 C C . TYR A 1 79 ? -0.009 -3.646 -3.655 1.00 97.94 79 TYR A C 1
ATOM 595 O O . TYR A 1 79 ? -0.559 -2.665 -3.159 1.00 97.94 79 TYR A O 1
ATOM 603 N N . TRP A 1 80 ? 1.309 -3.789 -3.678 1.00 97.50 80 TRP A N 1
ATOM 604 C CA . TRP A 1 80 ? 2.249 -2.718 -3.376 1.00 97.50 80 TRP A CA 1
ATOM 605 C C . TRP A 1 80 ? 3.033 -2.354 -4.633 1.00 97.50 80 TRP A C 1
ATOM 607 O O . TRP A 1 80 ? 3.248 -3.217 -5.489 1.00 97.50 80 TRP A O 1
ATOM 617 N N . SER A 1 81 ? 3.454 -1.097 -4.742 1.00 95.94 81 SER A N 1
ATOM 618 C CA . SER A 1 81 ? 4.369 -0.638 -5.787 1.00 95.94 81 SER A CA 1
ATOM 619 C C . SER A 1 81 ? 5.373 0.370 -5.242 1.00 95.94 81 SER A C 1
ATOM 621 O O . SER A 1 81 ? 5.084 1.163 -4.343 1.00 95.94 81 SER A O 1
ATOM 623 N N . GLU A 1 82 ? 6.566 0.341 -5.812 1.00 94.00 82 GLU A N 1
ATOM 624 C CA . GLU A 1 82 ? 7.674 1.240 -5.513 1.00 94.00 82 GLU A CA 1
ATOM 625 C C . GLU A 1 82 ? 8.316 1.676 -6.843 1.00 94.00 82 GLU A C 1
ATOM 627 O O . GLU A 1 82 ? 8.140 1.006 -7.857 1.00 94.00 82 GLU A O 1
ATOM 632 N N . PRO A 1 83 ? 9.042 2.801 -6.908 1.00 90.75 83 PRO A N 1
ATOM 633 C CA . PRO A 1 83 ? 9.847 3.127 -8.083 1.00 90.75 83 PRO A CA 1
ATOM 634 C C . PRO A 1 83 ? 10.870 2.027 -8.417 1.00 90.75 83 PRO A C 1
ATOM 636 O O . PRO A 1 83 ? 11.500 1.474 -7.523 1.00 90.75 83 PRO A O 1
ATOM 639 N N . ASP A 1 84 ? 11.148 1.789 -9.702 1.00 86.94 84 ASP A N 1
ATOM 640 C CA . ASP A 1 84 ? 12.240 0.875 -10.090 1.00 86.94 84 ASP A CA 1
ATOM 641 C C . ASP A 1 84 ? 13.611 1.390 -9.611 1.00 86.94 84 ASP A C 1
ATOM 643 O O . ASP A 1 84 ? 14.507 0.603 -9.375 1.00 86.94 84 ASP A O 1
ATOM 647 N N . ILE A 1 85 ? 13.786 2.702 -9.410 1.00 78.75 85 ILE A N 1
ATOM 648 C CA . ILE A 1 85 ? 15.049 3.275 -8.907 1.00 78.75 85 ILE A CA 1
ATOM 649 C C . ILE A 1 85 ? 15.280 3.030 -7.407 1.00 78.75 85 ILE A C 1
ATOM 651 O O . ILE A 1 85 ? 16.405 3.139 -6.936 1.00 78.75 85 ILE A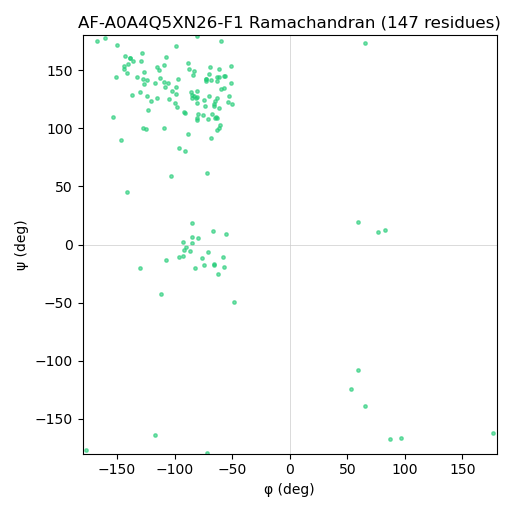 O 1
ATOM 655 N N . SER A 1 86 ? 14.243 2.685 -6.633 1.00 70.62 86 SER A N 1
ATOM 656 C CA . SER A 1 86 ? 14.427 2.300 -5.225 1.00 70.62 86 SER A CA 1
ATOM 657 C C . SER A 1 86 ? 14.915 0.856 -5.068 1.00 70.62 86 SER A C 1
ATOM 659 O O . SER A 1 86 ? 14.981 0.350 -3.952 1.00 70.62 86 SER A O 1
ATOM 661 N N . HIS A 1 87 ? 15.213 0.192 -6.187 1.00 66.38 87 HIS A N 1
ATOM 662 C CA . HIS A 1 87 ? 15.714 -1.173 -6.287 1.00 66.38 87 HIS A CA 1
ATOM 663 C C . HIS A 1 87 ? 17.249 -1.253 -6.328 1.00 66.38 87 HIS A C 1
ATOM 665 O O . HIS A 1 87 ? 17.770 -2.350 -6.434 1.00 66.38 87 HIS A O 1
ATOM 671 N N . ASP A 1 88 ? 17.990 -0.142 -6.232 1.00 54.28 88 ASP A N 1
ATOM 672 C CA . ASP A 1 88 ? 19.466 -0.159 -6.233 1.00 54.28 88 ASP A CA 1
ATOM 673 C C . ASP A 1 88 ? 20.034 -0.730 -4.912 1.00 54.28 88 ASP A C 1
ATOM 675 O O . ASP A 1 88 ? 20.727 -0.055 -4.142 1.00 54.28 88 ASP A O 1
ATOM 679 N N . ASP A 1 89 ? 19.732 -1.989 -4.603 1.00 54.62 89 ASP A N 1
ATOM 680 C CA . ASP A 1 89 ? 20.473 -2.764 -3.630 1.00 54.62 89 ASP A CA 1
ATOM 681 C C . ASP A 1 89 ? 21.817 -3.159 -4.253 1.00 54.62 89 ASP A C 1
ATOM 683 O O . ASP A 1 89 ? 21.897 -3.874 -5.248 1.00 54.62 89 ASP A O 1
ATOM 687 N N . GLU A 1 90 ? 22.924 -2.719 -3.650 1.00 49.78 90 GLU A N 1
ATOM 688 C CA . GLU A 1 90 ? 24.276 -3.088 -4.108 1.00 49.78 90 GLU A CA 1
ATOM 689 C C . GLU A 1 90 ? 24.515 -4.619 -4.127 1.00 49.78 90 GLU A C 1
ATOM 691 O O . GLU A 1 90 ? 25.516 -5.093 -4.667 1.00 49.78 90 GLU A O 1
ATOM 696 N N . ALA A 1 91 ? 23.596 -5.396 -3.542 1.00 54.94 91 ALA A N 1
ATOM 697 C CA . ALA A 1 91 ? 23.592 -6.851 -3.490 1.00 54.94 91 ALA A CA 1
ATOM 698 C C . ALA A 1 91 ? 23.030 -7.532 -4.756 1.00 54.94 91 ALA A C 1
ATOM 700 O O . ALA A 1 91 ? 23.364 -8.695 -4.996 1.00 54.94 91 ALA A O 1
ATOM 701 N N . GLY A 1 92 ? 22.235 -6.836 -5.584 1.00 51.06 92 GLY A N 1
ATOM 702 C CA . GLY A 1 92 ? 21.700 -7.352 -6.852 1.00 51.06 92 GLY A CA 1
ATOM 703 C C . GLY A 1 92 ? 20.838 -8.618 -6.734 1.00 51.06 92 GLY A C 1
ATOM 704 O O . GLY A 1 92 ? 20.687 -9.348 -7.719 1.00 51.06 92 GLY A O 1
ATOM 705 N N . ASP A 1 93 ? 20.313 -8.919 -5.545 1.00 55.66 93 ASP A N 1
ATOM 706 C CA . ASP A 1 93 ? 19.541 -10.126 -5.235 1.00 55.66 93 ASP A CA 1
ATOM 707 C C . ASP A 1 93 ? 18.045 -9.846 -5.038 1.00 55.66 93 ASP A C 1
ATOM 709 O O . ASP A 1 93 ? 17.221 -10.769 -5.097 1.00 55.66 93 ASP A O 1
ATOM 713 N N . THR A 1 94 ? 17.656 -8.578 -4.902 1.00 58.56 94 THR A N 1
ATOM 714 C CA . THR A 1 94 ? 16.254 -8.176 -4.914 1.00 58.56 94 THR A CA 1
ATOM 715 C C . THR A 1 94 ? 15.675 -8.471 -6.306 1.00 58.56 94 THR A C 1
ATOM 717 O O . THR A 1 94 ? 16.009 -7.864 -7.313 1.00 58.56 94 THR A O 1
ATOM 720 N N . LEU A 1 95 ? 14.805 -9.476 -6.402 1.00 66.25 95 LEU A N 1
ATOM 721 C CA . LEU A 1 95 ? 14.125 -9.831 -7.652 1.00 66.25 95 LEU A CA 1
ATOM 722 C C . LEU A 1 95 ? 13.224 -8.661 -8.110 1.00 66.25 95 LEU A C 1
ATOM 724 O O . LEU A 1 95 ? 12.375 -8.241 -7.337 1.00 66.25 95 LEU A O 1
ATOM 728 N N . ILE A 1 96 ? 13.345 -8.148 -9.334 1.00 85.50 96 ILE A N 1
ATOM 729 C CA . ILE A 1 96 ? 12.276 -7.336 -9.954 1.00 85.50 96 ILE A CA 1
ATOM 730 C C . ILE A 1 96 ? 11.303 -8.249 -10.696 1.00 85.50 96 ILE A C 1
ATOM 732 O O . ILE A 1 96 ? 11.655 -9.362 -11.100 1.00 85.50 96 ILE A O 1
ATOM 736 N N . CYS A 1 97 ? 10.064 -7.806 -10.888 1.00 91.94 97 CYS A N 1
ATOM 737 C CA . CYS A 1 97 ? 9.082 -8.614 -11.595 1.00 91.94 97 CYS A CA 1
ATOM 738 C C . CYS A 1 97 ? 9.388 -8.738 -13.087 1.00 91.94 97 CYS A C 1
ATOM 740 O O . CYS A 1 97 ? 9.877 -7.793 -13.697 1.00 91.94 97 CYS A O 1
ATOM 742 N N . PRO A 1 98 ? 9.057 -9.881 -13.721 1.00 91.44 98 PRO A N 1
ATOM 743 C CA . PRO A 1 98 ? 9.328 -10.100 -15.144 1.00 91.44 98 PRO A CA 1
ATOM 744 C C . PRO A 1 98 ? 8.443 -9.256 -16.076 1.00 91.44 98 PRO A C 1
ATOM 746 O O . PRO A 1 98 ? 8.631 -9.280 -17.289 1.00 91.44 98 PRO A O 1
ATOM 749 N N . PHE A 1 99 ? 7.461 -8.538 -15.530 1.00 91.88 99 PHE A N 1
ATOM 750 C CA . PHE A 1 99 ? 6.643 -7.575 -16.253 1.00 91.88 99 PHE A CA 1
ATOM 751 C C . PHE A 1 99 ? 6.310 -6.388 -15.350 1.00 91.88 99 PHE A C 1
ATOM 753 O O . PHE A 1 99 ? 6.244 -6.516 -14.121 1.00 91.88 99 PHE A O 1
ATOM 760 N N . ALA A 1 100 ? 6.079 -5.247 -15.990 1.00 94.88 100 ALA A N 1
ATOM 761 C CA . ALA A 1 100 ? 5.677 -4.031 -15.315 1.00 94.88 100 ALA A CA 1
ATOM 762 C C . ALA A 1 100 ? 4.157 -3.932 -15.155 1.00 94.88 100 ALA A C 1
ATOM 764 O O . ALA A 1 100 ? 3.393 -4.406 -16.001 1.00 94.88 100 ALA A O 1
ATOM 765 N N . ILE A 1 101 ? 3.735 -3.241 -14.102 1.00 96.06 101 ILE A N 1
ATOM 766 C CA . ILE A 1 101 ? 2.377 -2.715 -13.948 1.00 96.06 101 ILE A CA 1
ATOM 767 C C . ILE A 1 101 ? 2.392 -1.196 -14.124 1.00 96.06 101 ILE A C 1
ATOM 769 O O . ILE A 1 101 ? 3.441 -0.569 -13.987 1.00 96.06 101 ILE A O 1
ATOM 773 N N . THR A 1 102 ? 1.229 -0.609 -14.393 1.00 96.75 102 THR A N 1
ATOM 774 C CA . THR A 1 102 ? 0.985 0.821 -14.167 1.00 96.75 102 THR A CA 1
ATOM 775 C C . THR A 1 102 ? 0.274 0.957 -12.827 1.00 96.75 102 THR A C 1
ATOM 777 O O . THR A 1 102 ? -0.804 0.385 -12.667 1.00 96.75 102 THR A O 1
ATOM 780 N N . ASP A 1 103 ? 0.884 1.645 -11.863 1.00 94.62 103 ASP A N 1
ATOM 781 C CA . ASP A 1 103 ? 0.265 1.876 -10.553 1.00 94.62 103 ASP A CA 1
ATOM 782 C C . ASP A 1 103 ? -0.743 3.041 -10.573 1.00 94.62 103 ASP A C 1
ATOM 784 O O . ASP A 1 103 ? -0.966 3.669 -11.611 1.00 94.62 103 ASP A O 1
ATOM 788 N N . GLY A 1 104 ? -1.377 3.317 -9.427 1.00 92.12 104 GLY A N 1
ATOM 789 C CA . GLY A 1 104 ? -2.400 4.365 -9.308 1.00 92.12 104 GLY A CA 1
ATOM 790 C C . GLY A 1 104 ? -1.860 5.785 -9.517 1.00 92.12 104 GLY A C 1
ATOM 791 O O . GLY A 1 104 ? -2.619 6.697 -9.822 1.00 92.12 104 GLY A O 1
ATOM 792 N N . GLU A 1 105 ? -0.537 5.976 -9.447 1.00 91.25 105 GLU A N 1
ATOM 793 C CA . GLU A 1 105 ? 0.122 7.247 -9.784 1.00 91.25 105 GLU A CA 1
ATOM 794 C C . GLU A 1 105 ? 0.407 7.367 -11.297 1.00 91.25 105 GLU A C 1
ATOM 796 O O . GLU A 1 105 ? 1.000 8.344 -11.759 1.00 91.25 105 GLU A O 1
ATOM 801 N N . GLY A 1 106 ? 0.024 6.362 -12.094 1.00 93.62 106 GLY A N 1
ATOM 802 C CA . GLY A 1 106 ? 0.312 6.290 -13.525 1.00 93.62 106 GLY A CA 1
ATOM 803 C C . GLY A 1 106 ? 1.754 5.887 -13.845 1.00 93.62 106 GLY A C 1
ATOM 804 O O . GLY A 1 106 ? 2.175 5.985 -15.003 1.00 93.62 106 GLY A O 1
ATOM 805 N N . ARG A 1 107 ? 2.532 5.429 -12.856 1.00 92.62 107 ARG A N 1
ATOM 806 C CA . ARG A 1 107 ? 3.933 5.034 -13.041 1.00 92.62 107 ARG A CA 1
ATOM 807 C C . ARG A 1 107 ? 4.019 3.587 -13.505 1.00 92.62 107 ARG A C 1
ATOM 809 O O . ARG A 1 107 ? 3.435 2.691 -12.903 1.00 92.62 107 ARG A O 1
ATOM 816 N N . MET A 1 108 ? 4.801 3.354 -14.557 1.00 95.00 108 MET A N 1
ATOM 817 C CA . MET A 1 108 ? 5.180 2.004 -14.969 1.00 95.00 108 MET A CA 1
ATOM 818 C C . MET A 1 108 ? 6.335 1.495 -14.093 1.00 95.00 108 MET A C 1
ATOM 820 O O . MET A 1 108 ? 7.347 2.185 -13.981 1.00 95.00 108 MET A O 1
ATOM 824 N N . THR A 1 109 ? 6.197 0.316 -13.485 1.00 93.44 109 THR A N 1
ATOM 825 C CA . THR A 1 109 ? 7.215 -0.261 -12.588 1.00 93.44 109 THR A CA 1
ATOM 826 C C . THR A 1 109 ? 7.213 -1.790 -12.583 1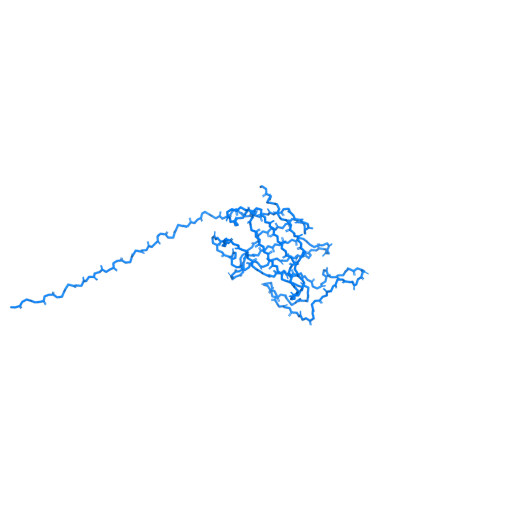.00 93.44 109 THR A C 1
ATOM 828 O O . THR A 1 109 ? 6.154 -2.418 -12.664 1.00 93.44 109 THR A O 1
ATOM 831 N N . HIS A 1 110 ? 8.401 -2.388 -12.467 1.00 94.25 110 HIS A N 1
ATOM 832 C CA . HIS A 1 110 ? 8.630 -3.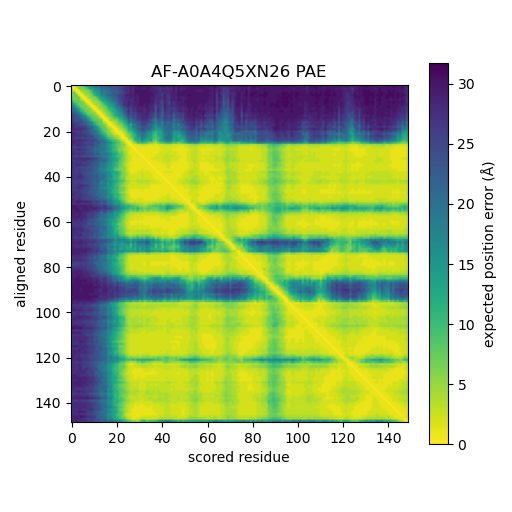809 -12.189 1.00 94.25 110 HIS A CA 1
ATOM 833 C C . HIS A 1 110 ? 8.790 -4.106 -10.687 1.00 94.25 110 HIS A C 1
ATOM 835 O O . HIS A 1 110 ? 8.800 -5.275 -10.300 1.00 94.25 110 HIS A O 1
ATOM 841 N N . ASN A 1 111 ? 8.908 -3.086 -9.838 1.00 93.31 111 ASN A N 1
ATOM 842 C CA . ASN A 1 111 ? 9.038 -3.216 -8.392 1.00 93.31 111 ASN A CA 1
ATOM 843 C C . ASN A 1 111 ? 7.656 -3.182 -7.717 1.00 93.31 111 ASN A C 1
ATOM 845 O O . ASN A 1 111 ? 7.174 -2.155 -7.237 1.00 93.31 111 ASN A O 1
ATOM 849 N N . TRP A 1 112 ? 6.978 -4.329 -7.743 1.00 95.94 112 TRP A N 1
ATOM 850 C CA . TRP A 1 112 ? 5.633 -4.479 -7.197 1.00 95.94 112 TRP A CA 1
ATOM 851 C C . TRP A 1 112 ? 5.381 -5.902 -6.685 1.00 95.94 112 TRP A C 1
ATOM 853 O O . TRP A 1 112 ? 6.150 -6.845 -6.911 1.00 95.94 112 TRP A O 1
ATOM 863 N N . GLY A 1 113 ? 4.254 -6.094 -6.008 1.00 96.69 113 GLY A N 1
ATOM 864 C CA . GLY A 1 113 ? 3.792 -7.428 -5.650 1.00 96.69 113 GLY A CA 1
ATOM 865 C C . GLY A 1 113 ? 2.455 -7.442 -4.934 1.00 96.69 113 GLY A C 1
ATOM 866 O O . GLY A 1 113 ? 1.807 -6.413 -4.768 1.00 96.69 113 GLY A O 1
ATOM 867 N N . ARG A 1 114 ? 2.016 -8.631 -4.527 1.00 97.94 114 ARG A N 1
ATOM 868 C CA . ARG A 1 114 ? 0.719 -8.842 -3.871 1.00 97.94 114 ARG A CA 1
ATOM 869 C C . ARG A 1 114 ? 0.800 -8.551 -2.379 1.00 97.94 114 ARG A C 1
ATOM 871 O O . ARG A 1 114 ? 1.823 -8.807 -1.744 1.00 97.94 114 ARG A O 1
ATOM 878 N N . ILE A 1 115 ? -0.309 -8.099 -1.810 1.00 97.75 115 ILE A N 1
ATOM 879 C CA . ILE A 1 115 ? -0.487 -8.017 -0.360 1.00 97.75 115 ILE A CA 1
ATOM 880 C C . ILE A 1 115 ? -1.794 -8.668 0.069 1.00 97.75 115 ILE A C 1
ATOM 882 O O . ILE A 1 115 ? -2.738 -8.788 -0.714 1.00 97.75 115 ILE A O 1
ATOM 886 N N . ARG A 1 116 ? -1.834 -9.046 1.342 1.00 96.62 116 ARG A N 1
ATOM 887 C CA . ARG A 1 116 ? -3.056 -9.380 2.068 1.00 96.62 116 ARG A CA 1
ATOM 888 C C . ARG A 1 116 ? -2.987 -8.752 3.449 1.00 96.62 116 ARG A C 1
ATOM 890 O O . ARG A 1 116 ? -1.995 -8.948 4.142 1.00 96.62 116 ARG A O 1
ATOM 897 N N . ILE A 1 117 ? -4.017 -8.023 3.852 1.00 95.12 117 ILE A N 1
ATOM 898 C CA . ILE A 1 117 ? -4.057 -7.267 5.105 1.00 95.12 117 ILE A CA 1
ATOM 899 C C . ILE A 1 117 ? -5.300 -7.620 5.921 1.00 95.12 117 ILE A C 1
ATOM 901 O O . ILE A 1 117 ? -6.382 -7.856 5.381 1.00 95.12 117 ILE A O 1
ATOM 905 N N . ILE A 1 118 ? -5.130 -7.678 7.238 1.00 93.19 118 ILE A N 1
ATOM 906 C CA . ILE A 1 118 ?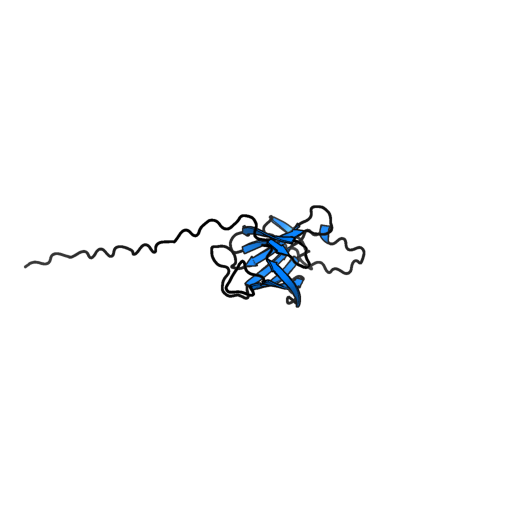 -6.200 -7.867 8.217 1.00 93.19 118 ILE A CA 1
ATOM 907 C C . ILE A 1 118 ? -6.050 -6.790 9.287 1.00 93.19 118 ILE A C 1
ATOM 909 O O . ILE A 1 118 ? -4.962 -6.611 9.833 1.00 93.19 118 ILE A O 1
ATOM 913 N N . PHE A 1 119 ? -7.147 -6.110 9.603 1.00 91.94 119 PHE A N 1
ATOM 914 C CA . PHE A 1 119 ? -7.255 -5.223 10.757 1.00 91.94 119 PHE A CA 1
ATOM 915 C C . PHE A 1 119 ? -7.522 -6.067 12.009 1.00 91.94 119 PHE A C 1
ATOM 917 O O . PHE A 1 119 ? -8.311 -7.007 11.973 1.00 91.94 119 PHE A O 1
ATOM 924 N N . THR A 1 120 ? -6.782 -5.818 13.089 1.00 89.25 120 THR A N 1
ATOM 925 C CA . THR A 1 120 ? -6.778 -6.687 14.277 1.00 89.25 120 THR A CA 1
ATOM 926 C C . THR A 1 120 ? -7.877 -6.363 15.290 1.00 89.25 120 THR A C 1
ATOM 928 O O . THR A 1 120 ? -8.002 -7.082 16.280 1.00 89.25 120 THR A O 1
ATOM 931 N N . ASP A 1 121 ? -8.638 -5.290 15.076 1.00 85.00 121 ASP A N 1
ATOM 932 C CA . ASP A 1 121 ? -9.864 -4.964 15.816 1.00 85.00 121 ASP A CA 1
ATOM 933 C C . ASP A 1 121 ? -11.068 -4.961 14.848 1.00 85.00 121 ASP A C 1
ATOM 935 O O . ASP A 1 121 ? -10.960 -5.520 13.759 1.00 85.00 121 ASP A O 1
ATOM 939 N N . VAL A 1 122 ? -12.209 -4.375 15.240 1.00 75.19 122 VAL A N 1
ATOM 940 C CA . VAL A 1 122 ? -13.484 -4.449 14.502 1.00 75.19 122 VAL A CA 1
ATOM 941 C C . VAL A 1 122 ? -13.332 -4.150 13.010 1.00 75.19 122 VAL A C 1
ATOM 943 O O . VAL A 1 122 ? -13.814 -4.958 12.234 1.00 75.19 122 VAL A O 1
ATOM 946 N N . ASP A 1 123 ? -12.660 -3.055 12.628 1.00 81.12 123 ASP A N 1
ATOM 947 C CA . ASP A 1 123 ? -12.439 -2.653 11.230 1.00 81.12 123 ASP A CA 1
ATOM 948 C C . ASP A 1 123 ? -11.264 -1.653 11.105 1.00 81.12 123 ASP A C 1
ATOM 950 O O . ASP A 1 123 ? -10.674 -1.197 12.096 1.00 81.12 123 ASP A O 1
ATOM 954 N N . PHE A 1 124 ? -10.938 -1.251 9.870 1.00 88.00 124 PHE A N 1
ATOM 955 C CA . PHE A 1 124 ? -10.140 -0.046 9.622 1.00 88.00 124 PHE A CA 1
ATOM 956 C C . PHE A 1 124 ? -10.732 1.160 10.381 1.00 88.00 124 PHE A C 1
ATOM 958 O O . PHE A 1 124 ? -11.949 1.348 10.365 1.00 88.00 124 PHE A O 1
ATOM 965 N N . PRO A 1 125 ? -9.912 2.036 10.995 1.00 89.75 125 PRO A N 1
ATOM 966 C CA . PRO A 1 125 ? -8.448 2.076 10.957 1.00 89.75 125 PRO A CA 1
ATOM 967 C C . PRO A 1 125 ? -7.783 1.521 12.231 1.00 89.75 125 PRO A C 1
ATOM 969 O O . PRO A 1 125 ? -7.069 2.255 12.913 1.00 89.75 125 PRO A O 1
ATOM 972 N N . SER A 1 126 ? -8.013 0.261 12.618 1.00 90.81 126 SER A N 1
ATOM 973 C CA . SER A 1 126 ? -7.283 -0.347 13.747 1.00 90.81 126 SER A CA 1
ATOM 974 C C . SER A 1 126 ? -5.811 -0.654 13.423 1.00 90.81 126 SER A C 1
ATOM 976 O O . SER A 1 126 ? -5.337 -0.421 12.310 1.00 90.81 126 SER A O 1
ATOM 978 N N . ASP A 1 127 ? -5.085 -1.224 14.390 1.00 94.62 127 ASP A N 1
ATOM 979 C CA . ASP A 1 127 ? -3.841 -1.961 14.124 1.00 94.62 127 ASP A CA 1
ATOM 980 C C . ASP A 1 127 ? -4.076 -3.014 13.025 1.00 94.62 127 ASP A C 1
ATOM 982 O O . ASP A 1 127 ? -5.205 -3.482 12.836 1.00 94.62 127 ASP A O 1
ATOM 986 N N . PHE A 1 128 ? -3.029 -3.386 12.289 1.00 94.56 128 PHE A N 1
ATOM 987 C CA . PHE A 1 128 ? -3.135 -4.372 11.217 1.00 94.56 128 PHE A CA 1
ATOM 988 C C . PHE A 1 128 ? -1.961 -5.347 11.185 1.00 94.56 128 PHE A C 1
ATOM 990 O O . PHE A 1 128 ? -0.864 -5.081 11.679 1.00 94.56 128 PHE A O 1
ATOM 997 N N . VAL A 1 129 ? -2.188 -6.477 10.526 1.00 96.06 129 VAL A N 1
ATOM 998 C CA . VAL A 1 129 ? -1.138 -7.374 10.047 1.00 96.06 129 VAL A CA 1
ATOM 999 C C . VAL A 1 129 ? -1.281 -7.494 8.539 1.00 96.06 129 VAL A C 1
ATOM 1001 O O . VAL A 1 129 ? -2.341 -7.868 8.036 1.00 96.06 129 VAL A O 1
ATOM 1004 N N . MET A 1 130 ? -0.210 -7.174 7.820 1.00 96.56 130 MET A N 1
ATOM 1005 C CA . MET A 1 130 ? -0.121 -7.327 6.375 1.00 96.56 130 MET A CA 1
ATOM 1006 C C . MET A 1 130 ? 0.901 -8.405 6.035 1.00 96.56 130 MET A C 1
ATOM 1008 O O . MET A 1 130 ? 1.931 -8.525 6.686 1.00 96.56 130 MET A O 1
ATOM 1012 N N . MET A 1 131 ? 0.631 -9.182 4.998 1.00 97.62 131 MET A N 1
ATOM 1013 C CA . MET A 1 131 ? 1.614 -10.032 4.345 1.00 97.62 131 MET A CA 1
ATOM 1014 C C . MET A 1 131 ? 1.936 -9.442 2.982 1.00 97.62 131 MET A C 1
ATOM 1016 O O . MET A 1 131 ? 1.024 -9.002 2.275 1.00 97.62 131 MET A O 1
ATOM 1020 N N . ARG A 1 132 ? 3.211 -9.477 2.600 1.00 94.94 132 ARG A N 1
ATOM 1021 C CA . ARG A 1 132 ? 3.712 -9.028 1.305 1.00 94.94 132 ARG A CA 1
ATOM 1022 C C . ARG A 1 132 ? 4.328 -10.195 0.540 1.00 94.94 132 ARG A C 1
ATOM 1024 O O . ARG A 1 132 ? 4.968 -11.077 1.106 1.00 94.94 132 ARG A O 1
ATOM 1031 N N . GLY A 1 133 ? 4.053 -10.234 -0.753 1.00 94.81 133 GLY A N 1
ATOM 1032 C CA . GLY A 1 133 ? 4.665 -11.136 -1.716 1.00 94.81 133 GLY A CA 1
ATOM 1033 C C . GLY A 1 133 ? 5.190 -10.316 -2.876 1.00 94.81 133 GLY A C 1
ATOM 1034 O O . GLY A 1 133 ? 4.818 -9.153 -3.043 1.00 94.81 133 GLY A O 1
ATOM 1035 N N . ARG A 1 134 ? 6.049 -10.907 -3.692 1.00 93.19 134 ARG A N 1
ATOM 1036 C CA . ARG A 1 134 ? 6.655 -10.222 -4.824 1.00 93.19 134 ARG A CA 1
ATOM 1037 C C . ARG A 1 134 ? 6.074 -10.745 -6.124 1.00 93.19 134 ARG A C 1
ATOM 1039 O O . ARG A 1 134 ? 5.919 -11.950 -6.311 1.00 93.19 134 ARG A O 1
ATOM 1046 N N . CYS A 1 135 ? 5.743 -9.839 -7.035 1.00 93.56 135 CYS A N 1
ATOM 1047 C CA . CYS A 1 135 ? 5.054 -10.193 -8.270 1.00 93.56 135 CYS A CA 1
ATOM 1048 C C . CYS A 1 135 ? 3.786 -11.006 -7.962 1.00 93.56 135 CYS A C 1
ATOM 1050 O O . CYS A 1 135 ? 2.947 -10.587 -7.167 1.00 93.56 135 CYS A O 1
ATOM 1052 N N . PHE A 1 136 ? 3.662 -12.201 -8.542 1.00 94.50 136 PHE A N 1
ATOM 1053 C CA . PHE A 1 136 ? 2.548 -13.108 -8.294 1.00 94.50 136 PHE A CA 1
ATOM 1054 C C . PHE A 1 136 ? 2.756 -14.100 -7.148 1.00 94.50 136 PHE A C 1
ATOM 1056 O O . PHE A 1 136 ? 1.827 -14.862 -6.870 1.00 94.50 136 PHE A O 1
ATOM 1063 N N . THR A 1 137 ? 3.920 -14.120 -6.488 1.00 94.38 137 THR A N 1
ATOM 1064 C CA . THR A 1 137 ? 4.143 -15.063 -5.386 1.00 94.38 137 THR A CA 1
ATOM 1065 C C . THR A 1 137 ? 3.143 -14.814 -4.265 1.00 94.38 137 THR A C 1
ATOM 106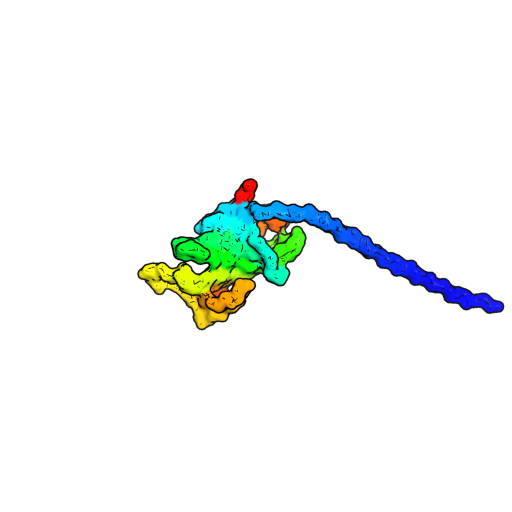7 O O . THR A 1 137 ? 2.669 -13.689 -4.068 1.00 94.38 137 THR A O 1
ATOM 1070 N N . ASP A 1 138 ? 2.811 -15.869 -3.526 1.00 95.12 138 ASP A N 1
ATOM 1071 C CA . ASP A 1 138 ? 1.933 -15.710 -2.377 1.00 95.12 138 ASP A CA 1
ATOM 1072 C C . ASP A 1 138 ? 2.588 -14.804 -1.323 1.00 95.12 138 ASP A C 1
ATOM 1074 O O . ASP A 1 138 ? 3.806 -14.884 -1.121 1.00 95.12 138 ASP A O 1
ATOM 1078 N N . PRO A 1 139 ? 1.810 -13.917 -0.676 1.00 96.38 139 PRO A N 1
ATOM 1079 C CA . PRO A 1 139 ? 2.334 -13.071 0.381 1.00 96.38 139 PRO A CA 1
ATOM 1080 C C . PRO A 1 139 ? 2.768 -13.890 1.597 1.00 96.38 139 PRO A C 1
ATOM 1082 O O . PRO A 1 139 ? 1.953 -14.593 2.192 1.00 96.38 139 PRO A O 1
ATOM 1085 N N . VAL A 1 140 ? 4.043 -13.779 1.967 1.00 93.94 140 VAL A N 1
ATOM 1086 C CA . VAL A 1 140 ? 4.649 -14.506 3.098 1.00 93.94 140 VAL A CA 1
ATOM 1087 C C . VAL A 1 140 ? 5.429 -13.593 4.042 1.00 93.94 140 VAL A C 1
ATOM 1089 O O . VAL A 1 140 ? 5.616 -13.948 5.205 1.00 93.94 140 VAL A O 1
ATOM 1092 N N . ASP A 1 141 ? 5.835 -12.407 3.584 1.00 94.19 141 ASP A N 1
ATOM 1093 C CA . ASP A 1 141 ? 6.593 -11.453 4.390 1.00 94.19 141 ASP A CA 1
ATOM 1094 C C . ASP A 1 141 ? 5.638 -10.689 5.307 1.00 94.19 141 ASP A C 1
ATOM 1096 O O . ASP A 1 141 ? 4.838 -9.874 4.847 1.00 94.19 141 ASP A O 1
ATOM 1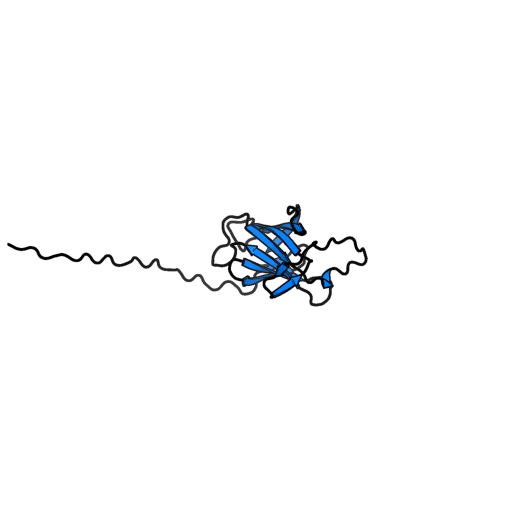100 N N . VAL A 1 142 ? 5.690 -10.970 6.609 1.00 96.94 142 VAL A N 1
ATOM 1101 C CA . VAL A 1 142 ? 4.762 -10.403 7.596 1.00 96.94 142 VAL A CA 1
ATOM 1102 C C . VAL A 1 142 ? 5.219 -9.015 8.049 1.00 96.94 142 VAL A C 1
ATOM 1104 O O . VAL A 1 142 ? 6.338 -8.838 8.523 1.00 96.94 142 VAL A O 1
ATOM 1107 N N . ILE A 1 143 ? 4.312 -8.045 7.969 1.00 97.44 143 ILE A N 1
ATOM 1108 C CA . ILE A 1 143 ? 4.512 -6.637 8.308 1.00 97.44 143 ILE A CA 1
ATOM 1109 C C . ILE A 1 143 ? 3.399 -6.218 9.283 1.00 97.44 143 ILE A C 1
ATOM 1111 O O . ILE A 1 143 ? 2.263 -5.980 8.859 1.00 97.44 143 ILE A O 1
ATOM 1115 N N . PRO A 1 144 ? 3.678 -6.162 10.597 1.00 97.56 144 PRO A N 1
ATOM 1116 C CA . PRO A 1 144 ? 2.741 -5.605 11.563 1.00 97.56 144 PRO A CA 1
ATOM 1117 C C . PRO A 1 144 ? 2.690 -4.078 11.438 1.00 97.56 144 PRO A C 1
ATOM 1119 O O . PRO A 1 144 ? 3.720 -3.432 11.239 1.00 97.56 144 PRO A O 1
ATOM 1122 N N . GLY A 1 145 ? 1.498 -3.508 11.599 1.00 97.25 145 GLY A N 1
ATOM 1123 C CA . GLY A 1 145 ? 1.283 -2.071 11.675 1.00 97.25 145 GLY A CA 1
ATOM 1124 C C . GLY A 1 145 ? 0.585 -1.691 12.968 1.00 97.25 145 GLY A C 1
ATOM 1125 O O . GLY A 1 145 ? -0.565 -2.070 13.195 1.00 97.25 145 GLY A O 1
ATOM 1126 N N . LYS A 1 146 ? 1.276 -0.923 13.811 1.00 97.00 146 LYS A N 1
ATOM 1127 C CA . LYS A 1 146 ? 0.724 -0.410 15.066 1.00 97.00 146 LYS A CA 1
ATOM 1128 C C . LYS A 1 146 ? 0.284 1.030 14.892 1.00 97.00 146 LYS A C 1
ATOM 1130 O O . LYS A 1 146 ? 1.095 1.881 14.542 1.00 97.00 146 LYS A O 1
ATOM 1135 N N . ARG A 1 147 ? -0.988 1.313 15.138 1.00 94.06 147 ARG A N 1
ATOM 1136 C CA . ARG A 1 147 ? -1.567 2.635 14.939 1.00 94.06 147 ARG A CA 1
ATOM 1137 C C . ARG A 1 147 ? -0.852 3.664 15.810 1.00 94.06 147 ARG A C 1
ATOM 1139 O O . ARG A 1 147 ? -0.611 3.448 16.999 1.00 94.06 147 ARG A O 1
ATOM 1146 N N . LEU A 1 148 ? -0.516 4.788 15.193 1.00 92.25 148 LEU A N 1
ATOM 1147 C CA . LEU A 1 148 ? -0.008 5.967 15.875 1.00 92.25 148 LEU A CA 1
ATOM 1148 C C . LEU A 1 148 ? -1.208 6.780 16.374 1.00 92.25 148 LEU A C 1
ATOM 1150 O O . LEU A 1 148 ? -2.147 7.025 15.617 1.00 92.25 148 LEU A O 1
ATOM 1154 N N . ASN A 1 149 ? -1.183 7.122 17.664 1.00 74.25 149 ASN A N 1
ATOM 1155 C CA . ASN A 1 149 ? -2.249 7.866 18.345 1.00 74.25 149 ASN A CA 1
ATOM 1156 C C . ASN A 1 149 ? -2.436 9.278 17.784 1.00 74.25 149 ASN A C 1
ATOM 1158 O O . ASN A 1 149 ? -1.406 9.942 17.521 1.00 74.25 149 ASN A O 1
#

Nearest PDB structures (foldseek):
  1n7y-assembly1_B  TM=3.832E-01  e=3.031E+00  Streptomyces avidinii
  2bc3-assembly1_A-2  TM=4.129E-01  e=3.948E+00  Streptomyces avidinii
  1nbx-assembly1_D  TM=3.361E-01  e=4.628E+00  Streptomyces avidinii
  8xg5-assembly2_B  TM=3.708E-01  e=8.732E+00  Streptomyces avidinii

Sequence (149 aa):
MRTTLIATLALAACATAHAQPPQPNNLAWDTPLGRTEFVHEDGRFGVFQYPLDYGDNIGRLYIDGLSGEFGGNGPLDGYWSEPDISHDDEAGDTLICPFAITDGEGRMTHNWGRIRIIFTDVDFPSDFVMMRGRCFTDPVDVIPGKRLN

pLDDT: mean 82.22, std 17.65, range [40.06, 97.94]